Protein AF-A0A1Q7S6N1-F1 (afdb_monomer_lite)

Sequence (93 aa):
MVRLLNDRAGCAIALGRVKQERGLPIYQPAREEEVLGNVQQSNGGPLESEALRRLFERIIDESRRIERIATDRGDPPAGSGTPGRQGPEDSED

Secondary structure (DSSP, 8-state):
-HHHHHHHHHHHHHHHHHHHHTT--S--HHHHHHHHHHHHHT--SSS-HHHHHHHHHHHHHHHHHHHHHHHHTS-S-S---------------

Foldseek 3Di:
DVVVLVVLLVVLLVVLVVCLVVVHDLDDPVVLVVVLVVQLVPDPDPDDSVVSSVVSVVSSVVSSVSSVVSNVPDDDPPDDDDDDDDDDDDDDD

Radius of gyration: 22.59 Å; chains: 1; bounding box: 49×24×77 Å

pLDDT: mean 85.61, std 18.08, range [43.44, 98.19]

Structure (mmCIF, N/CA/C/O backbone):
data_AF-A0A1Q7S6N1-F1
#
_entry.id   AF-A0A1Q7S6N1-F1
#
loop_
_atom_site.group_PDB
_atom_site.id
_atom_site.type_symbol
_atom_site.label_atom_id
_atom_site.label_alt_id
_atom_site.label_comp_id
_atom_site.label_asym_id
_atom_site.label_entity_id
_atom_site.label_seq_id
_atom_site.pdbx_PDB_ins_code
_atom_site.Cartn_x
_atom_site.Cartn_y
_atom_site.Cartn_z
_atom_site.occupancy
_atom_site.B_iso_or_equiv
_atom_site.auth_seq_id
_atom_site.auth_comp_id
_atom_site.auth_asym_id
_atom_site.auth_atom_id
_atom_site.pdbx_PDB_model_num
ATOM 1 N N . MET A 1 1 ? -0.546 9.092 -13.904 1.00 86.75 1 MET A N 1
ATOM 2 C CA . MET A 1 1 ? 0.084 8.783 -12.600 1.00 86.75 1 MET A CA 1
ATOM 3 C C . MET A 1 1 ? -0.682 9.371 -11.423 1.00 86.75 1 MET A C 1
ATOM 5 O O . MET A 1 1 ? -1.279 8.593 -10.698 1.00 86.75 1 MET A O 1
ATOM 9 N N . VAL A 1 2 ? -0.759 10.699 -11.262 1.00 95.31 2 VAL A N 1
ATOM 10 C CA . VAL A 1 2 ? -1.434 11.340 -10.106 1.00 95.31 2 VAL A CA 1
ATOM 11 C C . VAL A 1 2 ? -2.883 10.876 -9.912 1.00 95.31 2 VAL A C 1
ATOM 13 O O . VAL A 1 2 ? -3.265 10.551 -8.796 1.00 95.31 2 VAL A O 1
ATOM 16 N N . ARG A 1 3 ? -3.664 10.740 -10.995 1.00 97.44 3 ARG A N 1
ATOM 17 C CA . ARG A 1 3 ? -5.038 10.213 -10.918 1.00 97.44 3 ARG A CA 1
ATOM 18 C C . ARG A 1 3 ? -5.117 8.854 -10.209 1.00 97.44 3 ARG A C 1
ATOM 20 O O . ARG A 1 3 ? -5.926 8.704 -9.313 1.00 97.44 3 ARG A O 1
ATOM 27 N N . LEU A 1 4 ? -4.241 7.904 -10.547 1.00 96.75 4 LEU A N 1
ATOM 28 C CA . LEU A 1 4 ? -4.237 6.569 -9.931 1.00 96.75 4 LEU A CA 1
ATOM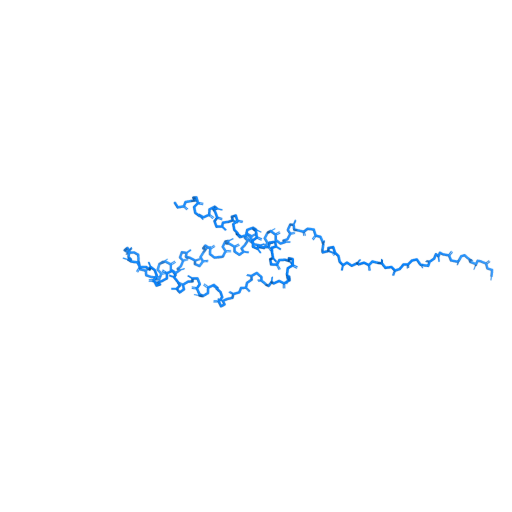 29 C C . LEU A 1 4 ? -3.856 6.613 -8.446 1.00 96.75 4 LEU A C 1
ATOM 31 O O . LEU A 1 4 ? -4.357 5.819 -7.658 1.00 96.75 4 LEU A O 1
ATOM 35 N N . LEU A 1 5 ? -2.980 7.544 -8.060 1.00 96.19 5 LEU A N 1
ATOM 36 C CA . LEU A 1 5 ? -2.636 7.758 -6.654 1.00 96.19 5 LEU A CA 1
ATOM 37 C C . LEU A 1 5 ? -3.819 8.357 -5.881 1.00 96.19 5 LEU A C 1
ATOM 39 O O . LEU A 1 5 ? -4.087 7.922 -4.765 1.00 96.19 5 LEU A O 1
ATOM 43 N N . ASN A 1 6 ? -4.565 9.282 -6.489 1.00 96.88 6 ASN A N 1
ATOM 44 C CA . ASN A 1 6 ? -5.790 9.830 -5.903 1.00 96.88 6 ASN A CA 1
ATOM 45 C C . ASN A 1 6 ? -6.892 8.767 -5.795 1.00 96.88 6 ASN A C 1
ATOM 47 O O . ASN A 1 6 ? -7.536 8.666 -4.755 1.00 96.88 6 ASN A O 1
ATOM 51 N N . ASP A 1 7 ? -7.066 7.934 -6.825 1.00 97.81 7 ASP A N 1
ATOM 52 C CA . ASP A 1 7 ? -8.010 6.812 -6.801 1.00 97.81 7 ASP A CA 1
ATOM 53 C C . ASP A 1 7 ? -7.645 5.839 -5.665 1.00 97.81 7 ASP A C 1
ATOM 55 O O . ASP A 1 7 ? -8.495 5.449 -4.865 1.00 97.81 7 ASP A O 1
ATOM 59 N N . ARG A 1 8 ? -6.351 5.521 -5.513 1.00 96.81 8 ARG A N 1
ATOM 60 C CA . ARG A 1 8 ? -5.845 4.709 -4.399 1.00 96.81 8 ARG A CA 1
ATOM 61 C C . ARG A 1 8 ? -6.100 5.360 -3.037 1.00 96.81 8 ARG A C 1
ATOM 63 O O . ARG A 1 8 ? -6.486 4.655 -2.108 1.00 96.81 8 ARG A O 1
ATOM 70 N N . ALA A 1 9 ? -5.907 6.671 -2.906 1.00 96.31 9 ALA A N 1
ATOM 71 C CA . ALA A 1 9 ? -6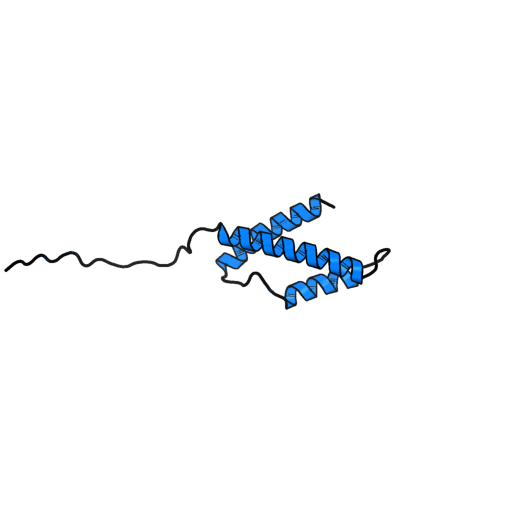.225 7.408 -1.684 1.00 96.31 9 ALA A CA 1
A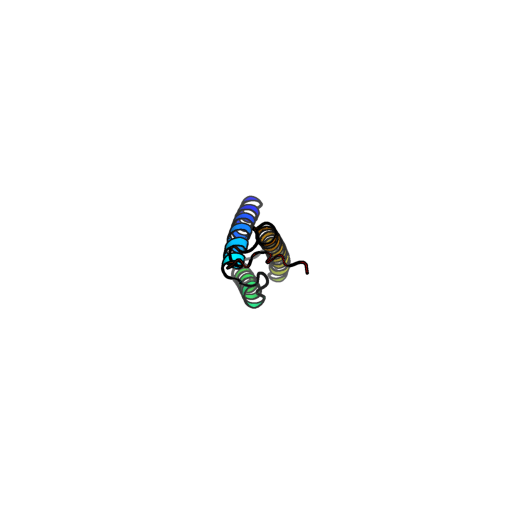TOM 72 C C . ALA A 1 9 ? -7.724 7.325 -1.346 1.00 96.31 9 ALA A C 1
ATOM 74 O O . ALA A 1 9 ? -8.078 7.090 -0.193 1.00 96.31 9 ALA A O 1
ATOM 75 N N . GLY A 1 10 ? -8.604 7.431 -2.347 1.00 97.25 10 GLY A N 1
ATOM 76 C CA . GLY A 1 10 ? -10.043 7.210 -2.183 1.00 97.25 10 GLY A CA 1
ATOM 77 C C . GLY A 1 10 ? -10.362 5.805 -1.662 1.00 97.25 10 GLY A C 1
ATOM 78 O O . GLY A 1 10 ? -11.110 5.658 -0.693 1.00 97.25 10 GLY A O 1
ATOM 79 N N . CYS A 1 11 ? -9.726 4.777 -2.232 1.00 96.75 11 CYS A N 1
ATOM 80 C CA . CYS A 1 11 ? -9.838 3.402 -1.738 1.00 96.75 11 CYS A CA 1
ATOM 81 C C . CYS A 1 11 ? -9.340 3.259 -0.292 1.00 96.75 11 CYS A C 1
ATOM 83 O O . CYS A 1 11 ? -9.985 2.582 0.502 1.00 96.75 11 CYS A O 1
ATOM 85 N N . ALA A 1 12 ? -8.228 3.908 0.067 1.00 96.56 12 ALA A N 1
ATOM 86 C CA . ALA A 1 12 ? -7.686 3.896 1.424 1.00 96.56 12 ALA A CA 1
ATOM 87 C C . ALA A 1 12 ? -8.666 4.517 2.438 1.00 96.56 12 ALA A C 1
ATOM 89 O O . ALA A 1 12 ? -8.875 3.959 3.510 1.00 96.56 12 ALA A O 1
ATOM 90 N N . ILE A 1 13 ? -9.349 5.611 2.087 1.00 96.62 13 ILE A N 1
ATOM 91 C CA . ILE A 1 13 ? -10.387 6.211 2.946 1.00 96.62 13 ILE A CA 1
ATOM 92 C C . ILE A 1 13 ? -11.531 5.221 3.193 1.00 96.62 13 ILE A C 1
ATOM 94 O O . ILE A 1 13 ? -11.937 5.014 4.337 1.00 96.62 13 ILE A O 1
ATOM 98 N N . ALA A 1 14 ? -12.050 4.602 2.128 1.00 96.12 14 ALA A N 1
ATOM 99 C CA . ALA A 1 14 ? -13.136 3.631 2.240 1.00 96.12 14 ALA A CA 1
ATOM 100 C C . ALA A 1 14 ? -12.710 2.397 3.054 1.00 96.12 14 ALA A C 1
ATOM 102 O O . ALA A 1 14 ? -13.451 1.938 3.922 1.00 96.12 14 ALA A O 1
ATOM 103 N N . LEU A 1 15 ? -11.495 1.894 2.818 1.00 95.00 15 LEU A N 1
ATOM 104 C CA . LEU A 1 15 ? -10.949 0.740 3.524 1.00 95.00 15 LEU A CA 1
ATOM 105 C C . LEU A 1 15 ? -10.733 1.023 5.014 1.00 95.00 15 LEU A C 1
ATOM 107 O O . LEU A 1 15 ? -11.036 0.157 5.830 1.00 95.00 15 LEU A O 1
ATOM 111 N N . GLY A 1 16 ? -10.264 2.223 5.372 1.00 95.06 16 GLY A N 1
ATOM 112 C CA . GLY A 1 16 ? -10.118 2.649 6.764 1.00 95.06 16 GLY A CA 1
ATOM 113 C C . GLY A 1 16 ? -11.435 2.533 7.533 1.00 95.06 16 GLY A C 1
ATOM 114 O O . GLY A 1 16 ? -11.475 1.879 8.572 1.00 95.06 16 GLY A O 1
ATOM 115 N N . ARG A 1 17 ? -12.537 3.053 6.973 1.00 94.00 17 ARG A N 1
ATOM 116 C CA . ARG A 1 17 ? -13.883 2.954 7.576 1.00 94.00 17 ARG A CA 1
ATOM 117 C C . ARG A 1 17 ? -14.332 1.505 7.763 1.00 94.00 17 ARG A C 1
ATOM 119 O O . ARG A 1 17 ? -14.718 1.117 8.858 1.00 94.00 17 ARG A O 1
ATOM 126 N N . VAL A 1 18 ? -14.182 0.675 6.728 1.00 94.62 18 VAL 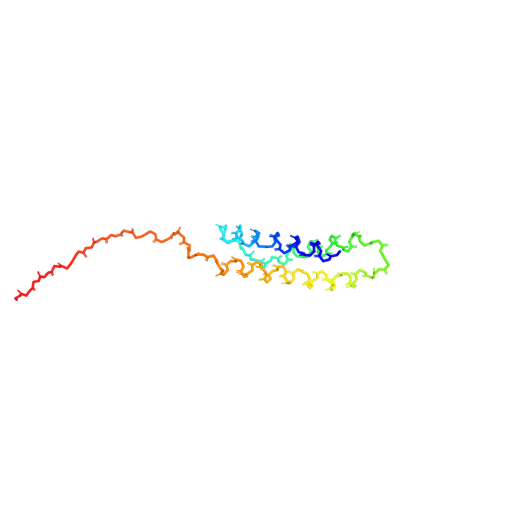A N 1
ATOM 127 C CA . VAL A 1 18 ? -14.530 -0.756 6.804 1.00 94.62 18 VAL A CA 1
ATOM 128 C C . VAL A 1 18 ? -13.695 -1.485 7.860 1.00 94.62 18 VAL A C 1
ATOM 130 O O . VAL A 1 18 ? -14.211 -2.340 8.579 1.00 94.62 18 VAL A O 1
ATOM 133 N N . LYS A 1 19 ? -12.397 -1.178 7.966 1.00 92.50 19 LYS A N 1
ATOM 134 C CA . LYS A 1 19 ? -11.525 -1.766 8.989 1.00 92.50 19 LYS A CA 1
ATOM 135 C C . LYS A 1 19 ? -11.928 -1.312 10.392 1.00 92.50 19 LYS A C 1
ATOM 137 O O . LYS A 1 19 ? -11.963 -2.157 11.279 1.00 92.50 19 LYS A O 1
ATOM 142 N N . GLN A 1 20 ? -12.289 -0.041 10.578 1.00 93.31 20 GLN A N 1
ATOM 143 C CA . GLN A 1 20 ? -12.800 0.487 11.848 1.00 93.31 20 GLN A CA 1
ATOM 144 C C . GLN A 1 20 ? -14.079 -0.235 12.281 1.00 93.31 20 GLN A C 1
ATOM 146 O O . GLN A 1 20 ? -14.129 -0.770 13.385 1.00 93.31 20 GLN A O 1
ATOM 151 N N . GLU A 1 21 ? -15.074 -0.317 11.395 1.00 92.81 21 GLU A N 1
ATOM 152 C CA . GLU A 1 21 ? -16.353 -0.997 11.651 1.00 92.81 21 GLU A CA 1
ATOM 153 C C . GLU A 1 21 ? -16.167 -2.471 12.039 1.00 92.81 21 GLU A C 1
ATOM 155 O O . GLU A 1 21 ? -16.942 -3.023 12.817 1.00 92.81 21 GLU A O 1
ATOM 160 N N . ARG A 1 22 ? -15.126 -3.118 11.504 1.00 93.56 22 ARG A N 1
ATOM 161 C CA . ARG A 1 22 ? -14.815 -4.534 11.744 1.00 93.56 22 ARG A CA 1
ATOM 162 C C . ARG A 1 22 ? -13.761 -4.766 12.829 1.00 93.56 22 ARG A C 1
ATOM 164 O O . ARG A 1 22 ? -13.379 -5.914 13.040 1.00 93.56 22 ARG A O 1
ATOM 171 N N . GLY A 1 23 ? -13.250 -3.715 13.473 1.00 92.06 23 GLY A N 1
ATOM 172 C CA . GLY A 1 23 ? -12.165 -3.820 14.455 1.00 92.06 23 GLY A CA 1
ATOM 173 C C . GLY A 1 23 ? -10.867 -4.420 13.892 1.00 92.06 23 GLY A C 1
ATOM 174 O O . GLY A 1 23 ? -10.108 -5.052 14.623 1.00 92.06 23 GLY A O 1
ATOM 175 N N . LEU A 1 24 ? -10.618 -4.272 12.588 1.00 92.75 24 LEU A N 1
ATOM 176 C CA . LEU A 1 24 ? -9.438 -4.817 11.918 1.00 92.75 24 LEU A CA 1
ATOM 177 C C . LEU A 1 24 ? -8.243 -3.858 12.022 1.00 92.75 24 LEU A C 1
ATOM 179 O O . LEU A 1 24 ? -8.407 -2.644 11.880 1.00 92.75 24 LEU A O 1
ATOM 183 N N . PRO A 1 25 ? -7.012 -4.380 12.175 1.00 93.06 25 PRO A N 1
ATOM 184 C CA . PRO A 1 25 ? -5.825 -3.544 12.223 1.00 93.06 25 PRO A CA 1
ATOM 185 C C . PRO A 1 25 ? -5.545 -2.896 10.863 1.00 93.06 25 PRO A C 1
ATOM 187 O O . PRO A 1 25 ? -5.680 -3.512 9.797 1.00 93.06 25 PRO A O 1
ATOM 190 N N . ILE A 1 26 ? -5.092 -1.643 10.903 1.00 92.69 26 ILE A N 1
ATOM 191 C CA . ILE A 1 26 ? -4.673 -0.913 9.704 1.00 92.69 26 ILE A CA 1
ATOM 192 C C . ILE A 1 26 ? -3.364 -1.495 9.157 1.00 92.69 26 ILE A C 1
ATOM 194 O O . ILE A 1 26 ? -3.288 -1.797 7.966 1.00 92.69 26 ILE A O 1
ATOM 198 N N . TYR A 1 27 ? -2.364 -1.686 10.023 1.00 94.38 27 TYR A N 1
ATOM 199 C CA . TYR A 1 27 ? -1.075 -2.275 9.662 1.00 94.38 27 TYR A CA 1
ATOM 200 C C . TYR A 1 27 ? -1.184 -3.798 9.550 1.00 94.38 27 TYR A C 1
ATOM 202 O O . TYR A 1 27 ? -1.523 -4.474 10.522 1.00 94.38 27 TYR A O 1
ATOM 210 N N . GLN A 1 28 ? -0.899 -4.328 8.360 1.00 94.81 28 GLN A N 1
ATOM 211 C CA . GLN A 1 28 ? -0.960 -5.759 8.057 1.00 94.81 28 GLN A CA 1
ATOM 212 C C . GLN A 1 28 ? 0.275 -6.150 7.228 1.00 94.81 28 GLN A C 1
ATOM 214 O O . GLN A 1 28 ? 0.191 -6.178 5.999 1.00 94.81 28 GLN A O 1
ATOM 219 N N . PRO A 1 29 ? 1.424 -6.450 7.865 1.00 95.38 29 PRO A N 1
ATOM 220 C CA . PRO A 1 29 ? 2.703 -6.624 7.168 1.00 95.38 29 PRO A CA 1
ATOM 221 C C . PRO A 1 29 ? 2.665 -7.714 6.094 1.00 95.38 29 PRO A C 1
ATOM 223 O O . PRO A 1 29 ? 3.173 -7.512 4.999 1.00 95.38 29 PRO A O 1
ATOM 226 N N . ALA A 1 30 ? 1.988 -8.836 6.361 1.00 96.62 30 ALA A N 1
ATOM 227 C CA . ALA A 1 30 ? 1.840 -9.913 5.382 1.00 96.62 30 ALA A CA 1
ATOM 228 C C . ALA A 1 30 ? 1.120 -9.448 4.102 1.00 96.62 30 ALA A C 1
ATOM 230 O O . ALA A 1 30 ? 1.515 -9.812 2.998 1.00 96.62 30 ALA A O 1
ATOM 231 N N . ARG A 1 31 ? 0.091 -8.600 4.241 1.00 95.81 31 ARG A N 1
ATOM 232 C CA . ARG A 1 31 ? -0.641 -8.044 3.096 1.00 95.81 31 ARG A CA 1
ATOM 233 C C . ARG A 1 31 ? 0.205 -7.038 2.320 1.00 95.81 31 ARG A C 1
ATOM 235 O O . ARG A 1 31 ? 0.103 -6.963 1.100 1.00 95.81 31 ARG A O 1
ATOM 242 N N . GLU A 1 32 ? 1.005 -6.241 3.013 1.00 96.88 32 GLU A N 1
ATOM 243 C CA . GLU A 1 32 ? 1.889 -5.265 2.378 1.00 96.88 32 GLU A CA 1
ATOM 244 C C . GLU A 1 32 ? 3.014 -5.951 1.599 1.00 96.88 32 GLU A C 1
ATOM 246 O O . GLU A 1 32 ? 3.273 -5.568 0.459 1.00 96.88 32 GLU A O 1
ATOM 251 N N . GLU A 1 33 ? 3.596 -7.018 2.151 1.00 97.75 33 GLU A N 1
ATOM 252 C CA . GLU A 1 33 ? 4.596 -7.831 1.455 1.00 97.75 33 GLU A CA 1
ATOM 253 C C . GLU A 1 33 ? 4.008 -8.503 0.206 1.00 97.75 33 GLU A C 1
ATOM 255 O O . GLU A 1 33 ? 4.642 -8.508 -0.843 1.00 97.75 33 GLU A O 1
ATOM 260 N N . GLU A 1 34 ? 2.759 -8.982 0.259 1.00 98.00 34 GLU A N 1
ATOM 261 C CA . GLU A 1 34 ? 2.067 -9.506 -0.927 1.00 98.00 34 GLU A CA 1
ATOM 262 C C . GLU A 1 34 ? 1.932 -8.438 -2.029 1.00 98.00 34 GLU A C 1
ATOM 264 O O . GLU A 1 34 ? 2.167 -8.709 -3.207 1.00 98.00 34 GLU A O 1
ATOM 269 N N . VAL A 1 35 ? 1.592 -7.195 -1.660 1.00 96.44 35 VAL A N 1
ATOM 270 C CA . VAL A 1 35 ? 1.516 -6.080 -2.617 1.00 96.44 35 VAL A CA 1
ATOM 271 C C . VAL A 1 35 ? 2.887 -5.797 -3.232 1.00 96.44 35 VAL A C 1
ATOM 273 O O . VAL A 1 35 ? 2.970 -5.630 -4.449 1.00 96.44 35 VAL A O 1
ATOM 276 N N . LEU A 1 36 ? 3.952 -5.759 -2.428 1.00 97.50 36 LEU A N 1
ATOM 277 C CA . LEU A 1 36 ? 5.316 -5.546 -2.919 1.00 97.50 36 LEU A CA 1
ATOM 278 C C . LEU A 1 36 ? 5.772 -6.686 -3.840 1.00 97.50 36 LEU A C 1
ATOM 280 O O . LEU A 1 36 ? 6.293 -6.421 -4.925 1.00 97.50 36 LEU A O 1
ATOM 284 N N . GLY A 1 37 ? 5.491 -7.937 -3.470 1.00 97.38 37 GLY A N 1
ATOM 285 C CA . GLY A 1 37 ? 5.778 -9.108 -4.294 1.00 97.38 37 GLY A CA 1
ATOM 286 C C . GLY A 1 37 ? 5.059 -9.060 -5.644 1.00 97.38 37 GLY A C 1
ATOM 287 O O . GLY A 1 37 ? 5.675 -9.317 -6.678 1.00 97.38 37 GLY A O 1
ATOM 288 N N . ASN A 1 38 ? 3.787 -8.654 -5.666 1.00 97.00 38 ASN A N 1
ATOM 289 C CA . ASN A 1 38 ? 3.020 -8.500 -6.907 1.00 97.00 38 ASN A CA 1
ATOM 290 C C . ASN A 1 38 ? 3.600 -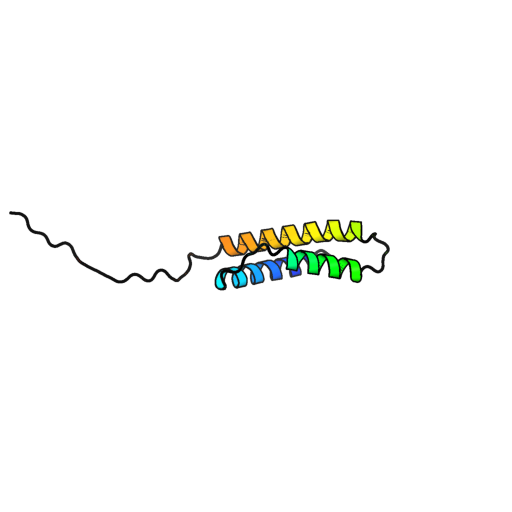7.408 -7.819 1.00 97.00 38 ASN A C 1
ATOM 292 O O . ASN A 1 38 ? 3.641 -7.571 -9.041 1.00 97.00 38 ASN A O 1
ATOM 296 N N . VAL A 1 39 ? 4.073 -6.301 -7.240 1.00 95.50 39 VAL A N 1
ATOM 297 C CA . VAL A 1 39 ? 4.726 -5.212 -7.984 1.00 95.50 39 VAL A CA 1
ATOM 298 C C . VAL A 1 39 ? 6.018 -5.694 -8.631 1.00 95.50 39 VAL A C 1
ATOM 300 O O . VAL A 1 39 ? 6.237 -5.437 -9.813 1.00 95.50 39 VAL A O 1
ATOM 303 N N . GLN A 1 40 ? 6.857 -6.410 -7.882 1.00 94.25 40 GLN A N 1
ATOM 304 C CA . GLN A 1 40 ? 8.118 -6.942 -8.399 1.00 94.25 40 GLN A CA 1
ATOM 305 C C . GLN A 1 40 ? 7.886 -7.978 -9.505 1.00 94.25 40 GLN A C 1
ATOM 307 O O . GLN A 1 40 ? 8.558 -7.924 -10.531 1.00 94.25 40 GLN A O 1
ATOM 312 N N . GLN A 1 41 ? 6.906 -8.871 -9.341 1.00 95.62 41 GLN A N 1
ATOM 313 C CA . GLN A 1 41 ? 6.537 -9.862 -10.362 1.00 95.62 41 GLN A CA 1
ATOM 314 C C . GLN A 1 41 ? 5.988 -9.221 -11.642 1.00 95.62 41 GLN A C 1
ATOM 316 O O . GLN A 1 41 ? 6.188 -9.745 -12.733 1.00 95.62 41 GLN A O 1
ATOM 321 N N . SER A 1 42 ? 5.314 -8.077 -11.516 1.00 95.06 42 SER A N 1
ATOM 322 C CA . SER A 1 42 ? 4.761 -7.334 -12.653 1.00 95.06 42 SER A CA 1
ATOM 323 C C . SER A 1 42 ? 5.783 -6.407 -13.327 1.00 95.06 42 SER A C 1
ATOM 325 O O . SER A 1 42 ? 5.436 -5.703 -14.277 1.00 95.06 42 SER A O 1
ATOM 327 N N . ASN A 1 43 ? 7.025 -6.349 -12.834 1.00 94.44 43 ASN A N 1
ATOM 328 C CA . ASN A 1 43 ? 8.043 -5.453 -13.368 1.00 94.44 43 ASN A CA 1
ATOM 329 C C . ASN A 1 43 ? 8.585 -5.950 -14.719 1.00 94.44 43 ASN A C 1
ATOM 331 O O . ASN A 1 43 ? 9.345 -6.912 -14.775 1.00 94.44 43 ASN A O 1
ATOM 335 N N . GLY A 1 44 ? 8.246 -5.248 -15.803 1.00 93.38 44 GLY A N 1
ATOM 336 C CA . GLY A 1 44 ? 8.795 -5.475 -17.147 1.00 93.38 44 GLY A CA 1
ATOM 337 C C . GLY A 1 44 ? 9.993 -4.586 -17.514 1.00 93.38 44 GLY A C 1
ATOM 338 O O . GLY A 1 44 ? 10.399 -4.575 -18.674 1.00 93.38 44 GLY A O 1
ATOM 339 N N . GLY A 1 45 ? 10.537 -3.812 -16.567 1.00 90.44 45 GLY A N 1
ATOM 340 C CA . GLY A 1 45 ? 11.555 -2.786 -16.820 1.00 90.44 45 GLY A CA 1
ATOM 341 C C . GLY A 1 45 ? 10.965 -1.450 -17.308 1.00 90.44 45 GLY A C 1
ATOM 342 O O . GLY A 1 45 ? 9.745 -1.312 -17.427 1.00 90.44 45 GLY A O 1
ATOM 343 N N . PRO A 1 46 ? 11.794 -0.415 -17.560 1.00 94.94 46 PRO A N 1
ATOM 344 C CA . PRO A 1 46 ? 13.259 -0.360 -17.435 1.00 94.94 46 PRO A CA 1
ATOM 345 C C . PRO A 1 46 ? 13.758 -0.110 -16.000 1.00 94.94 46 PRO A C 1
ATOM 347 O O . PRO A 1 46 ? 14.960 -0.006 -15.776 1.00 94.94 46 PRO A O 1
ATOM 350 N N . LEU A 1 47 ? 12.851 0.041 -15.031 1.00 94.94 47 LEU A N 1
ATOM 351 C CA . LEU A 1 47 ? 13.213 0.275 -13.636 1.00 94.94 47 LEU A CA 1
ATOM 352 C C . LEU A 1 47 ? 13.653 -1.021 -12.955 1.00 94.94 47 LEU A C 1
ATOM 354 O O . LEU A 1 47 ? 13.040 -2.073 -13.131 1.00 94.94 47 LEU A O 1
ATOM 358 N N . GLU A 1 48 ? 14.682 -0.923 -12.119 1.00 96.69 48 GLU A N 1
ATOM 359 C CA . GLU A 1 48 ? 15.090 -2.021 -11.249 1.00 96.69 48 GLU A CA 1
ATOM 360 C C . GLU A 1 48 ? 13.968 -2.371 -10.264 1.00 96.69 48 GLU A C 1
ATOM 362 O O . GLU A 1 48 ? 13.302 -1.487 -9.713 1.00 96.69 48 GLU A O 1
ATOM 367 N N . SER A 1 49 ? 13.789 -3.663 -9.990 1.00 95.81 49 SER A N 1
ATOM 368 C CA . SER A 1 49 ? 12.753 -4.142 -9.066 1.00 95.81 49 SER A CA 1
ATOM 369 C C . SER A 1 49 ? 12.887 -3.532 -7.667 1.00 95.81 49 SER A C 1
ATOM 371 O O . SER A 1 49 ? 11.881 -3.225 -7.033 1.00 95.81 49 SER A O 1
ATOM 373 N N . GLU A 1 50 ? 14.114 -3.267 -7.216 1.00 95.50 50 GLU A N 1
ATOM 374 C CA . GLU A 1 50 ? 14.380 -2.575 -5.950 1.00 95.50 50 GLU A CA 1
ATOM 375 C C . GLU A 1 50 ? 13.936 -1.107 -5.966 1.00 95.50 50 GLU A C 1
ATOM 377 O O . GLU A 1 50 ? 13.438 -0.588 -4.967 1.00 95.50 50 GLU A O 1
ATOM 382 N N . ALA A 1 51 ? 14.071 -0.416 -7.102 1.00 96.56 51 ALA A N 1
ATOM 383 C CA . ALA A 1 51 ? 13.575 0.950 -7.236 1.00 96.56 51 ALA A CA 1
ATOM 384 C C . ALA A 1 51 ? 12.042 0.988 -7.160 1.00 96.56 51 ALA A C 1
ATOM 386 O O . ALA A 1 51 ? 11.484 1.840 -6.466 1.00 96.56 51 ALA A O 1
ATOM 387 N N . LEU A 1 52 ? 11.362 0.035 -7.808 1.00 96.25 52 LEU A N 1
ATOM 388 C CA . LEU A 1 52 ? 9.911 -0.109 -7.689 1.00 96.25 52 LEU A CA 1
ATOM 389 C C . LEU A 1 52 ? 9.482 -0.448 -6.263 1.00 96.25 52 LEU A C 1
ATOM 391 O O . LEU A 1 52 ? 8.525 0.152 -5.775 1.00 96.25 52 LEU A O 1
ATOM 395 N N . ARG A 1 53 ? 10.204 -1.341 -5.576 1.00 97.00 53 ARG A N 1
ATOM 396 C CA . ARG A 1 53 ? 9.927 -1.681 -4.175 1.00 97.00 53 ARG A CA 1
ATOM 397 C C . ARG A 1 53 ? 9.920 -0.429 -3.298 1.00 97.00 53 ARG A C 1
ATOM 399 O O . ARG A 1 53 ? 8.899 -0.141 -2.680 1.00 97.00 53 ARG A O 1
ATOM 406 N N . ARG A 1 54 ? 10.986 0.381 -3.344 1.00 97.62 54 ARG A N 1
ATOM 407 C CA . ARG A 1 54 ? 11.090 1.635 -2.567 1.00 97.62 54 ARG A CA 1
ATOM 408 C C . ARG A 1 54 ? 9.961 2.626 -2.863 1.00 97.62 54 ARG A C 1
ATOM 410 O O . ARG A 1 54 ? 9.452 3.290 -1.961 1.00 97.62 54 ARG A O 1
ATOM 417 N N . LEU A 1 55 ? 9.553 2.746 -4.128 1.00 96.75 55 LEU A N 1
ATOM 418 C CA . LEU A 1 55 ? 8.435 3.616 -4.506 1.00 96.75 55 LEU A CA 1
ATOM 419 C C . LEU A 1 55 ? 7.110 3.111 -3.926 1.00 96.75 55 LEU A C 1
ATOM 421 O O . LEU A 1 55 ? 6.327 3.897 -3.390 1.00 96.75 55 LEU A O 1
ATOM 425 N N . PHE A 1 56 ? 6.857 1.806 -4.017 1.00 97.12 56 PHE A N 1
ATOM 426 C CA . PHE A 1 56 ? 5.616 1.215 -3.529 1.00 97.12 56 PHE A CA 1
ATOM 427 C C . PHE A 1 56 ? 5.539 1.144 -2.005 1.00 97.12 56 PHE A C 1
ATOM 429 O O . PHE A 1 56 ? 4.449 1.345 -1.476 1.00 97.12 56 PHE A O 1
ATOM 436 N N . GLU A 1 57 ? 6.656 0.981 -1.298 1.00 98.06 57 GLU A N 1
ATOM 437 C CA . GLU A 1 57 ? 6.724 1.165 0.159 1.00 98.06 57 GLU A CA 1
ATOM 438 C C . GLU A 1 57 ? 6.189 2.545 0.551 1.00 98.06 57 GLU A C 1
ATOM 440 O O . GLU A 1 57 ? 5.285 2.655 1.380 1.00 98.06 57 GLU A O 1
ATOM 445 N N . ARG A 1 58 ? 6.643 3.607 -0.131 1.00 98.19 58 ARG A N 1
ATOM 446 C CA . ARG A 1 58 ? 6.178 4.968 0.160 1.00 98.19 58 ARG A CA 1
ATOM 447 C C . ARG A 1 58 ? 4.695 5.173 -0.154 1.00 98.19 58 ARG A C 1
ATOM 449 O O . ARG A 1 58 ? 4.003 5.887 0.571 1.00 98.19 58 ARG A O 1
ATOM 456 N N . ILE A 1 59 ? 4.196 4.548 -1.221 1.00 97.25 59 ILE A N 1
ATOM 457 C CA . ILE A 1 59 ? 2.771 4.578 -1.583 1.00 97.25 59 ILE A CA 1
ATOM 458 C C . ILE A 1 59 ? 1.925 3.836 -0.537 1.00 97.25 59 ILE A C 1
ATOM 460 O O . ILE A 1 59 ? 0.846 4.309 -0.169 1.00 97.25 59 ILE A O 1
ATOM 464 N N . ILE A 1 60 ? 2.387 2.676 -0.065 1.00 97.44 60 ILE A N 1
ATOM 465 C CA . ILE A 1 60 ? 1.732 1.898 0.993 1.00 97.44 60 ILE A CA 1
ATOM 466 C C . ILE A 1 60 ? 1.701 2.709 2.288 1.00 97.44 60 ILE A C 1
ATOM 468 O O . ILE A 1 60 ? 0.633 2.838 2.882 1.00 97.44 60 ILE A O 1
ATOM 472 N N . ASP A 1 61 ? 2.818 3.324 2.673 1.00 97.44 61 ASP A N 1
ATOM 473 C CA . ASP A 1 61 ? 2.898 4.157 3.873 1.00 97.44 61 ASP A CA 1
ATOM 474 C C . ASP A 1 61 ? 1.906 5.323 3.848 1.00 97.44 61 ASP A C 1
ATOM 476 O O . ASP A 1 61 ? 1.210 5.559 4.842 1.00 97.44 61 ASP A O 1
ATOM 480 N N . GLU A 1 62 ? 1.784 6.025 2.718 1.00 97.69 62 GLU A N 1
ATOM 481 C CA . GLU A 1 62 ? 0.811 7.116 2.602 1.00 97.69 62 GLU A CA 1
ATOM 482 C C . GLU A 1 62 ? -0.630 6.592 2.601 1.00 97.69 62 GLU A C 1
ATOM 484 O O . GLU A 1 62 ? -1.500 7.177 3.243 1.00 97.69 62 GLU A O 1
ATOM 489 N N . SER A 1 63 ? -0.886 5.439 1.971 1.00 96.81 63 SER A N 1
ATOM 490 C CA . SER A 1 63 ? -2.206 4.788 2.023 1.00 96.81 63 SER A CA 1
ATOM 491 C C . SER A 1 63 ? -2.589 4.451 3.470 1.00 96.81 63 SER A C 1
ATOM 493 O O . SER A 1 63 ? -3.681 4.790 3.920 1.00 96.81 63 SER A O 1
ATOM 495 N N . ARG A 1 64 ? -1.649 3.885 4.237 1.00 96.25 64 ARG A N 1
ATOM 496 C CA . ARG A 1 64 ? -1.822 3.552 5.656 1.00 96.25 64 ARG A CA 1
ATOM 497 C C . ARG A 1 64 ? -2.075 4.796 6.508 1.00 96.25 64 ARG A C 1
ATOM 499 O O . ARG A 1 64 ? -2.856 4.760 7.459 1.00 96.25 64 ARG A O 1
ATOM 506 N N . ARG A 1 65 ? -1.396 5.904 6.198 1.00 96.38 65 ARG A N 1
ATOM 507 C CA . ARG A 1 65 ? -1.609 7.200 6.856 1.00 96.38 65 ARG A CA 1
ATOM 508 C C . ARG A 1 65 ? -3.015 7.735 6.596 1.00 96.38 65 ARG A C 1
ATOM 510 O O . ARG A 1 65 ? -3.660 8.193 7.534 1.00 96.38 65 ARG A O 1
ATOM 517 N N . ILE A 1 66 ? -3.488 7.647 5.358 1.00 96.38 66 ILE A N 1
ATOM 518 C CA . ILE A 1 66 ? -4.842 8.057 4.974 1.00 96.38 66 ILE A CA 1
ATOM 519 C C . ILE A 1 66 ? -5.897 7.180 5.660 1.00 96.38 66 ILE A C 1
ATOM 521 O O . ILE A 1 66 ? -6.864 7.722 6.192 1.00 96.38 66 ILE A O 1
ATOM 525 N N . GLU A 1 67 ? -5.689 5.859 5.719 1.00 95.50 67 GLU A N 1
ATOM 526 C CA . GLU A 1 67 ? -6.555 4.935 6.468 1.00 95.50 67 GLU A CA 1
ATOM 527 C C . GLU A 1 67 ? -6.690 5.358 7.936 1.00 95.50 67 GLU A C 1
ATOM 529 O O . GLU A 1 67 ? -7.808 5.482 8.423 1.00 95.50 67 GLU A O 1
ATOM 534 N N . ARG A 1 68 ? -5.571 5.665 8.612 1.00 94.12 68 ARG A N 1
ATOM 535 C CA . ARG A 1 68 ? -5.569 6.145 10.009 1.00 94.12 68 ARG A CA 1
ATOM 536 C C . ARG A 1 68 ? -6.367 7.431 10.190 1.00 94.12 68 ARG A C 1
ATOM 538 O O . ARG A 1 68 ? -7.209 7.525 11.069 1.00 94.12 68 ARG A O 1
ATOM 545 N N . ILE A 1 69 ? -6.167 8.411 9.312 1.00 92.94 69 ILE A N 1
ATOM 546 C CA . ILE A 1 69 ? -6.933 9.665 9.371 1.00 92.94 69 ILE A CA 1
ATOM 547 C C . ILE A 1 69 ? -8.435 9.400 9.178 1.00 92.94 69 ILE A C 1
ATOM 549 O O . ILE A 1 69 ? -9.260 10.081 9.784 1.00 92.94 69 ILE A O 1
ATOM 553 N N . ALA A 1 70 ? -8.800 8.431 8.335 1.00 90.56 70 ALA A N 1
ATOM 554 C CA . ALA A 1 70 ? -10.192 8.067 8.106 1.00 90.56 70 ALA A CA 1
ATOM 555 C C . ALA A 1 70 ? -10.824 7.354 9.312 1.00 90.56 70 ALA A C 1
ATOM 557 O O . ALA A 1 70 ? -12.003 7.586 9.566 1.00 90.56 70 ALA A O 1
ATOM 558 N N . THR A 1 71 ? -10.060 6.546 10.057 1.00 86.88 71 THR A N 1
ATOM 559 C CA . THR A 1 71 ? -10.531 5.916 11.301 1.00 86.88 71 THR A CA 1
ATOM 560 C C . THR A 1 71 ? -10.618 6.906 12.459 1.00 86.88 71 THR A C 1
ATOM 562 O O . THR A 1 71 ? -11.579 6.868 13.217 1.00 86.88 71 THR A O 1
ATOM 565 N N . ASP A 1 72 ? -9.666 7.836 12.564 1.00 79.19 72 ASP A N 1
ATOM 566 C CA . ASP A 1 72 ? -9.608 8.821 13.657 1.00 79.19 72 ASP A CA 1
ATOM 567 C C . ASP A 1 72 ? -10.684 9.913 13.528 1.00 79.19 72 ASP A C 1
ATOM 569 O O . ASP A 1 72 ? -11.059 10.550 14.509 1.00 79.19 72 ASP A O 1
ATOM 573 N N . ARG A 1 73 ? -11.183 10.153 12.308 1.00 66.19 73 ARG A N 1
ATOM 574 C CA . ARG A 1 73 ? -12.283 11.094 12.030 1.00 66.19 73 ARG A CA 1
ATOM 575 C C .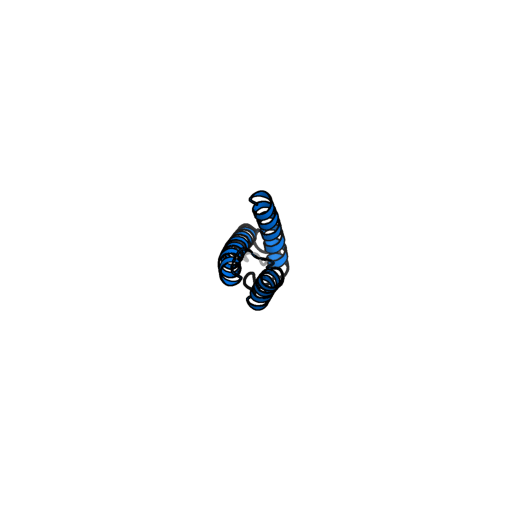 ARG A 1 73 ? -13.676 10.451 12.114 1.00 66.19 73 ARG A C 1
ATOM 577 O O . ARG A 1 73 ? -14.653 11.138 11.826 1.00 66.19 73 ARG A O 1
ATOM 584 N N . GLY A 1 74 ? -13.772 9.161 12.445 1.00 54.16 74 GLY A N 1
ATOM 585 C CA . GLY A 1 74 ? -15.040 8.460 12.651 1.00 54.16 74 GLY A CA 1
ATOM 586 C C . GLY A 1 74 ? -15.517 8.593 14.097 1.00 54.16 74 GLY A C 1
ATOM 587 O O . GLY A 1 74 ? -14.733 8.363 15.013 1.00 54.16 74 GLY A O 1
ATOM 588 N N . ASP A 1 75 ? -16.784 8.980 14.266 1.00 53.06 75 ASP A N 1
ATOM 589 C CA . ASP A 1 75 ? -17.545 9.068 15.520 1.00 53.06 75 ASP A CA 1
ATOM 590 C C . ASP A 1 75 ? -17.219 7.962 16.545 1.00 53.06 75 ASP A C 1
ATOM 592 O O . ASP A 1 75 ? -16.864 6.841 16.157 1.00 53.06 75 ASP A O 1
ATOM 596 N N . PRO A 1 76 ? -17.390 8.235 17.858 1.00 46.72 76 PRO A N 1
ATOM 597 C CA . PRO A 1 76 ? -17.263 7.206 18.884 1.00 46.72 76 PRO A CA 1
ATOM 598 C C . PRO A 1 76 ? -18.119 5.984 18.517 1.00 46.72 76 PRO A C 1
ATOM 600 O O . PRO A 1 76 ? -19.210 6.146 17.963 1.00 46.72 76 PRO A O 1
ATOM 603 N N . PRO A 1 77 ? -17.651 4.758 18.817 1.00 50.25 77 PRO A N 1
ATOM 604 C CA . PRO A 1 77 ? -18.394 3.554 18.483 1.00 50.25 77 PRO A CA 1
ATOM 605 C C . PRO A 1 77 ? -19.799 3.645 19.086 1.00 50.25 77 PRO A C 1
ATOM 607 O O . PRO A 1 77 ? -19.958 3.747 20.304 1.00 50.25 77 PRO A O 1
ATOM 610 N N . ALA A 1 78 ? -20.823 3.616 18.229 1.00 53.81 78 ALA A N 1
ATOM 611 C CA . ALA A 1 78 ? -22.214 3.464 18.631 1.00 53.81 78 ALA A CA 1
ATOM 612 C C . ALA A 1 78 ? -22.376 2.077 19.273 1.00 53.81 78 ALA A C 1
ATOM 614 O O . ALA A 1 78 ? -22.660 1.092 18.596 1.00 53.81 78 ALA A O 1
ATOM 615 N N . GLY A 1 79 ? -22.089 1.981 20.574 1.00 52.94 79 GLY A N 1
ATOM 616 C CA . GLY A 1 79 ? -21.986 0.685 21.236 1.00 52.94 79 GLY A CA 1
ATOM 617 C C . GLY A 1 79 ? -21.475 0.693 22.676 1.00 52.94 79 GLY A C 1
ATOM 618 O O . GLY A 1 79 ? -20.772 -0.233 23.059 1.00 52.94 79 GLY A O 1
ATOM 619 N N . SER A 1 80 ? -21.838 1.678 23.499 1.00 50.81 80 SER A N 1
ATOM 620 C CA . SER A 1 80 ? -21.925 1.486 24.955 1.00 50.81 80 SER A CA 1
ATOM 621 C C . SER A 1 80 ? -23.327 1.878 25.415 1.00 50.81 80 SER A C 1
ATOM 623 O O . SER A 1 80 ? -23.586 2.966 25.921 1.00 50.81 80 SER A O 1
ATOM 625 N N . GLY A 1 81 ? -24.280 0.979 25.161 1.00 43.44 81 GLY A N 1
ATOM 626 C CA . GLY A 1 81 ? -25.640 1.114 25.662 1.00 43.44 81 GLY A CA 1
ATOM 627 C C . GLY A 1 81 ? -25.639 1.188 27.187 1.00 43.44 81 GLY A C 1
ATOM 628 O O . GLY A 1 81 ? -25.247 0.241 27.863 1.00 43.44 81 GLY A O 1
ATOM 629 N N . THR A 1 82 ? -26.089 2.317 27.723 1.00 51.47 82 THR A N 1
ATOM 630 C CA . THR A 1 82 ? -26.551 2.427 29.108 1.00 51.47 82 THR A CA 1
ATOM 631 C C . THR A 1 82 ? -27.918 1.750 29.237 1.00 51.47 82 THR A C 1
ATOM 633 O O . THR A 1 82 ? -28.811 2.010 28.430 1.00 51.47 82 THR A O 1
ATOM 636 N N . PRO A 1 83 ? -28.115 0.930 30.276 1.00 49.75 83 PRO A N 1
ATOM 637 C CA . PRO A 1 83 ? -29.285 1.100 31.142 1.00 49.75 83 PRO A CA 1
ATOM 638 C C . PRO A 1 83 ? -28.840 1.014 32.618 1.00 49.75 83 PRO A C 1
ATOM 640 O O . PRO A 1 83 ? -27.947 0.252 32.949 1.00 49.75 83 PRO A O 1
ATOM 643 N N . GLY A 1 84 ? -29.365 1.739 33.598 1.00 43.78 84 GLY A N 1
ATOM 644 C CA . GLY A 1 84 ? -30.515 2.617 33.694 1.00 43.78 84 GLY A CA 1
ATOM 645 C C . GLY A 1 84 ? -30.489 3.314 35.068 1.00 43.78 84 GLY A C 1
ATOM 646 O O . GLY A 1 84 ? -29.565 3.144 35.857 1.00 43.78 84 GLY A O 1
ATOM 647 N N . ARG A 1 85 ? -31.513 4.130 35.314 1.00 51.00 85 ARG A N 1
ATOM 648 C CA . ARG A 1 85 ? -31.761 4.931 36.524 1.00 51.00 85 ARG A CA 1
ATOM 649 C C . ARG A 1 85 ? -31.676 4.156 37.853 1.00 51.00 85 ARG A C 1
ATOM 651 O O . ARG A 1 85 ? -32.341 3.136 37.990 1.00 51.00 85 ARG A O 1
ATOM 658 N N . GLN A 1 86 ? -31.126 4.811 38.878 1.00 46.00 86 GLN A N 1
ATOM 659 C CA . GLN A 1 86 ? -31.783 4.959 40.185 1.00 46.00 86 GLN A CA 1
ATOM 660 C C . GLN A 1 86 ? -31.632 6.430 40.614 1.00 46.00 86 GLN A C 1
ATOM 662 O O . GLN A 1 86 ? -30.563 7.012 40.441 1.00 46.00 86 GLN A O 1
ATOM 667 N N . GLY A 1 87 ? -32.741 7.057 41.015 1.00 50.94 87 GLY A N 1
ATOM 668 C CA . GLY A 1 87 ? -32.817 8.482 41.352 1.00 50.94 87 GLY A CA 1
ATOM 669 C C . GLY A 1 87 ? -32.206 8.813 42.719 1.00 50.94 87 GLY A C 1
ATOM 670 O O . GLY A 1 87 ? -31.771 7.903 43.421 1.00 50.94 87 GLY A O 1
ATOM 671 N N . PRO A 1 88 ? -32.166 10.101 43.096 1.00 58.72 88 PRO A N 1
ATOM 672 C CA . PRO A 1 88 ? -31.780 10.495 44.441 1.00 58.72 88 PRO A CA 1
ATOM 673 C C . PRO A 1 88 ? -32.928 10.158 45.399 1.00 58.72 88 PRO A C 1
ATOM 675 O O . PRO A 1 88 ? -34.050 10.627 45.212 1.00 58.72 88 PRO A O 1
ATOM 678 N N . GLU A 1 89 ? -32.661 9.316 46.393 1.00 58.00 89 GLU A N 1
ATOM 679 C CA . GLU A 1 89 ? -33.508 9.218 47.579 1.00 58.00 89 GLU A CA 1
ATOM 680 C C . GLU A 1 89 ? -32.939 10.193 48.609 1.00 58.00 89 GLU A C 1
ATOM 682 O O . GLU A 1 89 ? -31.910 9.942 49.236 1.00 58.00 89 GLU A O 1
ATOM 687 N N . ASP A 1 90 ? -33.594 11.349 48.704 1.00 52.84 90 ASP A N 1
ATOM 688 C CA . ASP A 1 90 ? -33.501 12.248 49.847 1.00 52.84 90 ASP A CA 1
ATOM 689 C C . ASP A 1 90 ? -33.912 11.493 51.116 1.00 52.84 90 ASP A C 1
ATOM 691 O O . ASP A 1 90 ? -34.955 10.836 51.129 1.00 52.84 90 ASP A O 1
ATOM 695 N N . SER A 1 91 ? -33.136 11.629 52.192 1.00 62.03 91 SER A N 1
ATOM 696 C CA . SER A 1 91 ? -33.617 11.542 53.579 1.00 62.03 91 SER A CA 1
ATOM 697 C C . SER A 1 91 ? -32.592 12.190 54.517 1.00 62.03 91 SER A C 1
ATOM 699 O O . SER A 1 91 ? -31.617 11.564 54.930 1.00 62.03 91 SER A O 1
ATOM 701 N N . GLU A 1 92 ? -32.825 13.470 54.809 1.00 57.50 92 GLU A N 1
ATOM 702 C CA . GLU A 1 92 ? -32.468 14.125 56.071 1.00 57.50 92 GLU A CA 1
ATOM 703 C C . GLU A 1 92 ? -33.380 13.582 57.187 1.00 57.50 92 GLU A C 1
ATOM 705 O O . GLU A 1 92 ? -34.597 13.719 57.076 1.00 57.50 92 GLU A O 1
ATOM 710 N N . ASP A 1 93 ? -32.798 12.924 58.197 1.00 56.41 93 ASP A N 1
ATOM 711 C CA . ASP A 1 93 ? -32.952 13.154 59.657 1.00 56.41 93 ASP A CA 1
ATOM 712 C C . ASP A 1 93 ? -32.077 12.147 60.438 1.00 56.41 93 ASP A C 1
ATOM 714 O O . ASP A 1 93 ? -32.201 10.921 60.198 1.00 56.41 93 ASP A O 1
#